Protein AF-U5D6I7-F1 (afdb_monomer_lite)

pLDDT: mean 91.47, std 8.68, range [54.38, 97.94]

Foldseek 3Di:
DVVVVVVVVCVVVVPPPCVCVDPVNVVVVVVDVVVPPPDDDDDPCCVVPVVVVVVVVVVVVVVVVVVVVCVVVPD

Secondary structure (DSSP, 8-state):
-HHHHHHHHHHHHT--GGGGGSTTHHHHHHHHHHHGGGPPPPPHHHHHTHHHHHHHHHHHHHHHHHHHHHHHH--

Organism: Amborella trichopoda (NCBI:txid13333)

Sequence (75 aa):
MLGRYVGKWFYDKGIPFDAANSPYFSPMVSAIQRAGLRVKPPTAYELSGPILDEEMEEVTKWIEEYKQSWSRTGI

Structure (mmCIF, N/CA/C/O backbone):
data_AF-U5D6I7-F1
#
_entry.id   AF-U5D6I7-F1
#
loop_
_atom_site.group_PDB
_atom_site.id
_atom_site.type_symbol
_atom_site.label_atom_id
_atom_site.label_alt_id
_atom_site.label_comp_id
_atom_site.label_asym_id
_atom_site.label_entity_id
_atom_site.label_seq_id
_atom_site.pdbx_PDB_ins_code
_atom_site.Cartn_x
_atom_site.Cartn_y
_atom_site.Cartn_z
_atom_site.occupancy
_atom_site.B_iso_or_equiv
_atom_site.auth_seq_id
_atom_site.auth_comp_id
_atom_site.auth_asym_id
_atom_site.auth_atom_id
_atom_site.pdbx_PDB_model_num
ATOM 1 N N . MET A 1 1 ? 4.373 7.470 -18.597 1.00 77.88 1 MET A N 1
ATOM 2 C CA . MET A 1 1 ? 5.586 7.028 -17.864 1.00 77.88 1 MET A CA 1
ATOM 3 C C . MET A 1 1 ? 5.262 6.249 -16.585 1.00 77.88 1 MET A C 1
ATOM 5 O O . MET A 1 1 ? 5.806 5.163 -16.448 1.00 77.88 1 MET A O 1
ATOM 9 N N . LEU A 1 2 ? 4.357 6.715 -15.707 1.00 84.81 2 LEU A N 1
ATOM 10 C CA . LEU A 1 2 ? 3.968 6.023 -14.458 1.00 84.81 2 LEU A CA 1
ATOM 11 C C . LEU A 1 2 ? 3.528 4.558 -14.652 1.00 84.81 2 LEU A C 1
ATOM 13 O O . LEU A 1 2 ? 4.076 3.666 -14.011 1.00 84.81 2 LEU A O 1
ATOM 17 N N . GLY A 1 3 ? 2.620 4.296 -15.600 1.00 89.38 3 GLY A N 1
ATOM 18 C CA . GLY A 1 3 ? 2.094 2.945 -15.845 1.00 89.38 3 GLY A CA 1
ATOM 19 C C . GLY A 1 3 ? 3.160 1.891 -16.182 1.00 89.38 3 GLY A C 1
ATOM 20 O O . GLY A 1 3 ? 2.996 0.729 -15.835 1.00 89.38 3 GLY A O 1
ATOM 21 N N . ARG A 1 4 ? 4.300 2.284 -16.775 1.00 95.19 4 ARG A N 1
ATOM 22 C CA . ARG A 1 4 ? 5.418 1.359 -17.036 1.00 95.19 4 ARG A CA 1
ATOM 23 C C . ARG A 1 4 ? 6.107 0.919 -15.739 1.00 95.19 4 ARG A C 1
ATOM 25 O O . ARG A 1 4 ? 6.511 -0.234 -15.645 1.00 95.19 4 ARG A O 1
ATOM 32 N N . TYR A 1 5 ? 6.265 1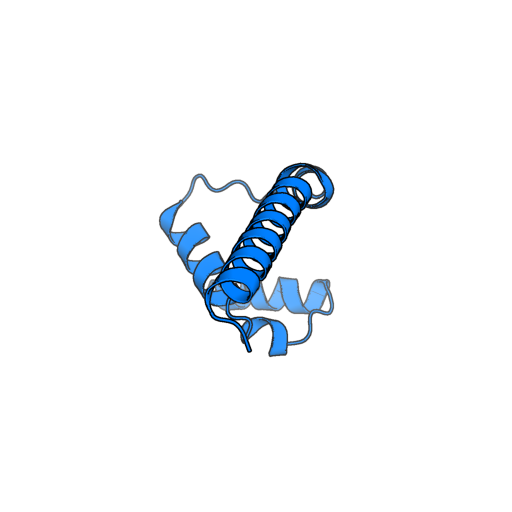.819 -14.768 1.00 93.06 5 TYR A N 1
ATOM 33 C CA . TYR A 1 5 ? 6.877 1.490 -13.476 1.00 93.06 5 TYR A CA 1
ATOM 34 C C . TYR A 1 5 ? 5.951 0.621 -12.629 1.00 93.06 5 TYR A C 1
ATOM 36 O O . TYR A 1 5 ? 6.395 -0.389 -12.093 1.00 93.06 5 TYR A O 1
ATOM 44 N N . VAL A 1 6 ? 4.659 0.958 -12.607 1.00 94.00 6 VAL A N 1
ATOM 45 C CA . VAL A 1 6 ? 3.621 0.140 -11.966 1.00 94.00 6 VAL A CA 1
ATOM 46 C C . VAL A 1 6 ? 3.590 -1.259 -12.582 1.00 94.00 6 VAL A C 1
ATOM 48 O O . VAL A 1 6 ? 3.709 -2.241 -11.861 1.00 94.00 6 VAL A O 1
ATOM 51 N N . GLY A 1 7 ? 3.536 -1.363 -13.915 1.00 96.06 7 GLY A N 1
ATOM 52 C CA . GLY A 1 7 ? 3.538 -2.653 -14.608 1.00 96.06 7 GLY A CA 1
ATOM 53 C C . GLY A 1 7 ? 4.771 -3.500 -14.288 1.00 96.06 7 GLY A C 1
ATOM 54 O O . GLY A 1 7 ? 4.634 -4.675 -13.974 1.00 96.06 7 GLY A O 1
ATOM 55 N N . LYS A 1 8 ? 5.975 -2.905 -14.280 1.00 97.19 8 LYS A N 1
ATOM 56 C CA . LYS A 1 8 ? 7.205 -3.613 -13.878 1.00 97.19 8 LYS A CA 1
ATOM 57 C C . LYS A 1 8 ? 7.112 -4.198 -12.468 1.00 97.19 8 LYS A C 1
ATOM 59 O O . LYS A 1 8 ? 7.542 -5.327 -12.272 1.00 97.19 8 LYS A O 1
ATOM 64 N N . TRP A 1 9 ? 6.559 -3.449 -11.514 1.00 95.19 9 TRP A N 1
ATOM 65 C CA . TRP A 1 9 ? 6.378 -3.931 -10.145 1.00 95.19 9 TRP A CA 1
ATOM 66 C C . TRP A 1 9 ? 5.352 -5.071 -10.063 1.00 95.19 9 TRP A C 1
ATOM 68 O O . TRP A 1 9 ? 5.628 -6.079 -9.417 1.00 95.19 9 TRP A O 1
ATOM 78 N N . PHE A 1 10 ? 4.228 -4.969 -10.786 1.00 97.06 10 PHE A N 1
ATOM 79 C CA . PHE A 1 10 ? 3.244 -6.056 -10.892 1.00 97.06 10 PHE A CA 1
ATOM 80 C C . PHE A 1 10 ? 3.871 -7.342 -11.439 1.00 97.06 10 PHE A C 1
ATOM 82 O O . PHE A 1 10 ? 3.657 -8.411 -10.874 1.00 97.06 10 PHE A O 1
ATOM 89 N N . TYR A 1 11 ? 4.670 -7.243 -12.506 1.00 97.19 11 TYR A N 1
ATOM 90 C CA . TYR A 1 11 ? 5.334 -8.402 -13.107 1.00 97.19 11 TYR A CA 1
ATOM 91 C C . TYR A 1 11 ? 6.400 -9.007 -12.184 1.00 97.19 11 TYR A C 1
ATOM 93 O O . TYR A 1 11 ? 6.438 -10.223 -12.033 1.00 97.19 11 TYR A O 1
ATOM 101 N N . ASP A 1 12 ? 7.232 -8.178 -11.543 1.00 97.94 12 ASP A N 1
ATOM 102 C CA . ASP A 1 12 ? 8.287 -8.626 -10.617 1.00 97.94 12 ASP A CA 1
ATOM 103 C C . ASP A 1 12 ? 7.722 -9.366 -9.398 1.00 97.94 12 ASP A C 1
ATOM 105 O O . ASP A 1 12 ? 8.287 -10.362 -8.950 1.00 97.94 12 ASP A O 1
ATOM 109 N N . LYS A 1 13 ? 6.592 -8.891 -8.863 1.00 96.94 13 LYS A N 1
ATOM 110 C CA . LYS A 1 13 ? 5.955 -9.462 -7.668 1.00 96.94 13 LYS A CA 1
ATOM 111 C C . LYS A 1 13 ? 4.862 -10.482 -7.969 1.00 96.94 13 LYS A C 1
ATOM 113 O O . LYS A 1 13 ? 4.287 -11.024 -7.032 1.00 96.94 13 LYS A O 1
ATOM 118 N N . GLY A 1 14 ? 4.579 -10.752 -9.245 1.00 96.94 14 GLY A N 1
ATOM 119 C CA . GLY A 1 14 ? 3.514 -11.672 -9.648 1.00 96.94 14 GLY A CA 1
ATOM 120 C C . GLY A 1 14 ? 2.130 -11.236 -9.160 1.00 96.94 14 GLY A C 1
ATOM 121 O O . GLY A 1 14 ? 1.303 -12.080 -8.824 1.00 96.94 14 GLY A O 1
ATOM 122 N N . ILE A 1 15 ? 1.882 -9.926 -9.079 1.00 97.00 15 ILE A N 1
ATOM 123 C CA . ILE A 1 15 ? 0.616 -9.382 -8.579 1.00 97.00 15 ILE A CA 1
ATOM 124 C C . ILE A 1 15 ? -0.464 -9.581 -9.654 1.00 97.00 15 ILE A C 1
ATOM 126 O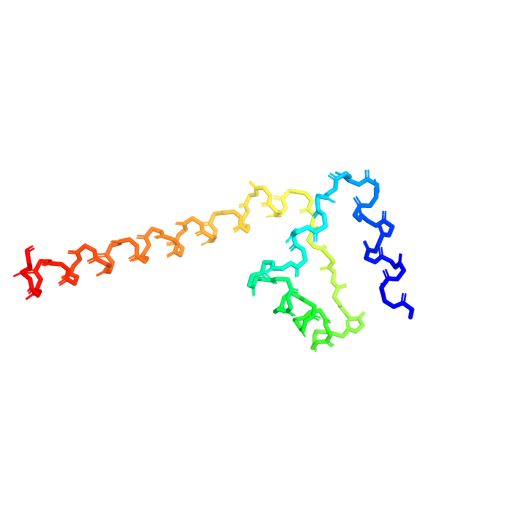 O . ILE A 1 15 ? -0.265 -9.144 -10.794 1.00 97.00 15 ILE A O 1
ATOM 130 N N . PRO A 1 16 ? -1.619 -10.194 -9.324 1.00 97.25 16 PRO A N 1
ATOM 131 C CA . PRO A 1 16 ? -2.737 -10.304 -10.255 1.00 97.25 16 PRO A CA 1
ATOM 132 C C . PRO A 1 16 ? -3.203 -8.928 -10.743 1.00 97.25 16 PRO A C 1
ATOM 134 O O . PRO A 1 16 ? -3.327 -7.995 -9.952 1.00 97.25 16 PRO A O 1
ATOM 137 N N . PHE A 1 17 ? -3.524 -8.795 -12.033 1.00 95.81 17 PHE A N 1
ATOM 138 C CA . PHE A 1 17 ? -3.940 -7.502 -12.598 1.00 95.81 17 PHE A CA 1
ATOM 139 C C . PHE A 1 17 ? -5.229 -6.951 -11.984 1.00 95.81 17 PHE A C 1
ATOM 141 O O . PHE A 1 17 ? -5.402 -5.737 -11.932 1.00 95.81 17 PHE A O 1
ATOM 148 N N . ASP A 1 18 ? -6.086 -7.826 -11.458 1.00 96.56 18 ASP A N 1
ATOM 149 C CA . ASP A 1 18 ? -7.292 -7.430 -10.731 1.00 96.56 18 ASP A CA 1
ATOM 150 C C . ASP A 1 18 ? -6.992 -6.603 -9.467 1.00 96.56 18 ASP A C 1
ATOM 152 O O . ASP A 1 18 ? -7.813 -5.794 -9.051 1.00 96.56 18 ASP A O 1
ATOM 156 N N . ALA A 1 19 ? -5.774 -6.676 -8.911 1.00 96.44 19 ALA A N 1
ATOM 157 C CA . ALA A 1 19 ? -5.369 -5.809 -7.805 1.00 96.44 19 ALA A CA 1
ATOM 158 C C . ALA A 1 19 ? -5.443 -4.308 -8.159 1.00 96.44 19 ALA A C 1
ATOM 160 O O . ALA A 1 19 ? -5.605 -3.476 -7.266 1.00 96.44 19 ALA A O 1
ATOM 161 N N . ALA A 1 20 ? -5.377 -3.944 -9.447 1.00 95.44 20 ALA A N 1
ATOM 162 C CA . ALA A 1 20 ? -5.577 -2.566 -9.896 1.00 95.44 20 ALA A CA 1
ATOM 163 C C . ALA A 1 20 ? -7.042 -2.090 -9.782 1.00 95.44 20 ALA A C 1
ATOM 165 O O . ALA A 1 20 ? -7.279 -0.883 -9.766 1.00 95.44 20 ALA A O 1
ATOM 166 N N . ASN A 1 21 ? -8.006 -3.012 -9.668 1.00 96.12 21 ASN A N 1
ATOM 167 C CA . ASN A 1 21 ? -9.425 -2.717 -9.438 1.00 96.12 21 ASN A CA 1
ATOM 168 C C . ASN A 1 21 ? -9.759 -2.534 -7.947 1.00 96.12 21 ASN A C 1
ATOM 170 O O . ASN A 1 21 ? -10.894 -2.202 -7.608 1.00 96.12 21 ASN A O 1
ATOM 174 N N . SER A 1 22 ? -8.787 -2.737 -7.050 1.00 97.12 22 SER A N 1
ATOM 175 C CA . SER A 1 22 ? -8.960 -2.500 -5.618 1.00 97.12 22 SER A CA 1
ATOM 176 C C . SER A 1 22 ? -9.383 -1.049 -5.348 1.00 97.12 22 SER A C 1
ATOM 178 O O . SER A 1 22 ? -8.778 -0.125 -5.909 1.00 97.12 22 SER A O 1
ATOM 180 N N . PRO A 1 23 ? -10.344 -0.806 -4.432 1.00 96.75 23 PRO A N 1
ATOM 181 C CA . PRO A 1 23 ? -10.750 0.549 -4.062 1.00 96.75 23 PRO A CA 1
ATOM 182 C C . PRO A 1 23 ? -9.594 1.376 -3.480 1.00 96.75 23 PRO A C 1
ATOM 184 O O . PRO A 1 23 ? -9.658 2.601 -3.503 1.00 96.75 23 PRO A O 1
ATOM 187 N N . TYR A 1 24 ? -8.518 0.731 -3.017 1.00 95.50 24 TYR A N 1
ATOM 188 C CA . TYR A 1 24 ? -7.334 1.381 -2.452 1.00 95.50 24 TYR A CA 1
ATOM 189 C C . TYR A 1 24 ? -6.272 1.755 -3.498 1.00 95.50 24 TYR A C 1
ATOM 191 O O . TYR A 1 24 ? -5.407 2.590 -3.225 1.00 95.50 24 TYR A O 1
ATOM 199 N N . PHE A 1 25 ? -6.338 1.202 -4.716 1.00 94.94 25 PHE A N 1
ATOM 200 C CA . PHE A 1 25 ? -5.303 1.412 -5.731 1.00 94.94 25 PHE A CA 1
ATOM 201 C C . PHE A 1 25 ? -5.255 2.865 -6.230 1.00 94.94 25 PHE A C 1
ATOM 203 O O . PHE A 1 25 ? -4.194 3.493 -6.233 1.00 94.94 25 PHE A O 1
ATOM 210 N N . SER A 1 26 ? -6.406 3.436 -6.603 1.00 93.88 26 SER A N 1
ATOM 211 C CA . SER A 1 26 ? -6.475 4.839 -7.037 1.00 93.88 26 SER A CA 1
ATOM 212 C C . SER A 1 26 ? -6.122 5.823 -5.905 1.00 93.88 26 SER A C 1
ATOM 214 O O . SER A 1 26 ? -5.299 6.711 -6.149 1.00 93.88 26 SER A O 1
ATOM 216 N N . PRO A 1 27 ? -6.648 5.677 -4.668 1.00 95.31 27 PRO A N 1
ATOM 217 C CA . PRO A 1 27 ? -6.231 6.497 -3.530 1.00 95.31 27 PRO A CA 1
ATOM 218 C C . PRO A 1 27 ? -4.727 6.461 -3.252 1.00 95.31 27 PRO A C 1
ATOM 220 O O . PRO A 1 27 ? -4.134 7.521 -3.057 1.00 95.31 27 PRO A O 1
ATOM 223 N N . MET A 1 28 ? -4.090 5.285 -3.306 1.00 94.12 28 MET A N 1
ATOM 224 C CA . MET A 1 28 ? -2.638 5.153 -3.137 1.00 94.12 28 MET A CA 1
ATOM 225 C C . MET A 1 28 ? -1.878 6.000 -4.169 1.00 94.12 28 MET A C 1
ATOM 227 O O . MET A 1 28 ? -0.983 6.770 -3.812 1.00 94.12 28 MET A O 1
ATOM 231 N N . VAL A 1 29 ? -2.256 5.917 -5.449 1.00 92.38 29 VAL A N 1
ATOM 232 C CA . VAL A 1 29 ? -1.626 6.711 -6.519 1.00 92.38 29 VAL A CA 1
ATOM 233 C C . VAL A 1 29 ? -1.842 8.212 -6.298 1.00 92.38 29 VAL A C 1
ATOM 235 O O . VAL A 1 29 ? -0.898 8.996 -6.431 1.00 92.38 29 VAL A O 1
ATOM 238 N N . SER A 1 30 ? -3.053 8.626 -5.913 1.00 92.88 30 SER A N 1
ATOM 239 C CA . SER A 1 30 ? -3.355 10.027 -5.598 1.00 92.88 30 SER A CA 1
ATOM 240 C C . SER A 1 30 ? -2.570 10.543 -4.388 1.00 92.88 30 SER A C 1
ATOM 242 O O . SER A 1 30 ? -2.098 11.680 -4.412 1.00 92.88 30 SER A O 1
ATOM 244 N N . ALA A 1 31 ? -2.389 9.727 -3.347 1.00 92.12 31 ALA A N 1
ATOM 245 C CA . ALA A 1 31 ? -1.597 10.078 -2.171 1.00 92.12 31 ALA A CA 1
ATOM 246 C C . ALA A 1 31 ? -0.120 10.294 -2.534 1.00 92.12 31 ALA A C 1
ATOM 248 O O . ALA A 1 31 ? 0.453 11.325 -2.176 1.00 92.12 31 ALA A O 1
ATOM 249 N N . ILE A 1 32 ? 0.464 9.391 -3.332 1.00 90.62 32 ILE A N 1
ATOM 250 C CA . ILE A 1 32 ? 1.838 9.527 -3.842 1.00 90.62 32 ILE A CA 1
ATOM 251 C C . ILE A 1 32 ? 1.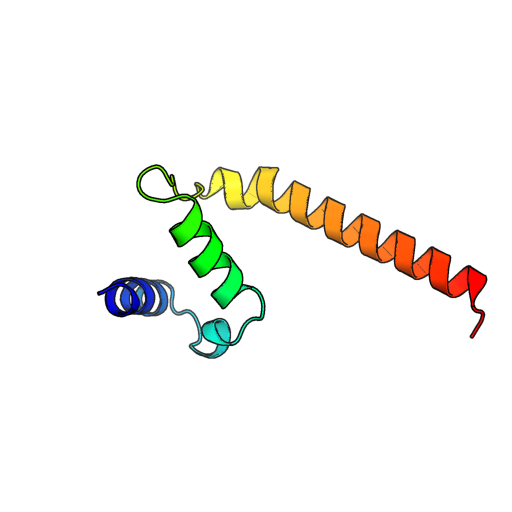982 10.813 -4.669 1.00 90.62 32 ILE A C 1
ATOM 253 O O . ILE A 1 32 ? 2.929 11.575 -4.473 1.00 90.62 32 ILE A O 1
ATOM 257 N N . GLN A 1 33 ? 1.028 11.095 -5.562 1.00 90.00 33 GLN A N 1
ATOM 258 C CA . GLN A 1 33 ? 1.051 12.309 -6.381 1.00 90.00 33 GLN A CA 1
ATOM 259 C C . GLN A 1 33 ? 0.982 13.584 -5.528 1.00 90.00 33 GLN A C 1
ATOM 261 O O . GLN A 1 33 ? 1.720 14.533 -5.793 1.00 90.00 33 GLN A O 1
ATOM 266 N N . ARG A 1 34 ? 0.116 13.611 -4.506 1.00 91.62 34 ARG A N 1
ATOM 267 C CA . ARG A 1 34 ? -0.051 14.761 -3.603 1.00 91.62 34 ARG A CA 1
ATOM 268 C C . ARG A 1 34 ? 1.177 15.014 -2.738 1.00 91.62 34 ARG A C 1
ATOM 270 O O . ARG A 1 34 ? 1.526 16.168 -2.511 1.00 91.62 34 ARG A O 1
ATOM 277 N N . ALA A 1 35 ? 1.823 13.958 -2.258 1.00 89.56 35 ALA A N 1
ATOM 278 C CA . ALA A 1 35 ? 3.009 14.082 -1.422 1.00 89.56 35 ALA A CA 1
ATOM 279 C C . ALA A 1 35 ? 4.267 14.488 -2.228 1.00 89.56 35 ALA A C 1
ATOM 281 O O . ALA A 1 35 ? 5.218 15.044 -1.671 1.00 89.56 35 ALA A O 1
ATOM 282 N N . GLY A 1 36 ? 4.247 14.313 -3.555 1.00 86.75 36 GLY A N 1
ATOM 283 C CA . GLY A 1 36 ? 5.213 14.909 -4.478 1.00 86.75 36 GLY A CA 1
ATOM 284 C C . GLY A 1 36 ? 6.623 14.315 -4.381 1.00 86.75 36 GLY A C 1
ATOM 285 O O . GLY A 1 36 ? 6.820 13.156 -4.033 1.00 86.75 36 GLY A O 1
ATOM 286 N N . LEU A 1 37 ? 7.644 15.115 -4.706 1.00 79.19 37 LEU A N 1
ATOM 287 C CA . LEU A 1 37 ? 9.037 14.651 -4.849 1.00 79.19 37 LEU A CA 1
ATOM 288 C C . LEU A 1 37 ? 9.704 14.171 -3.545 1.00 79.19 37 LEU A C 1
ATOM 290 O O . LEU A 1 37 ? 10.813 13.647 -3.595 1.00 79.19 37 LEU A O 1
ATOM 294 N N . ARG A 1 38 ? 9.071 14.362 -2.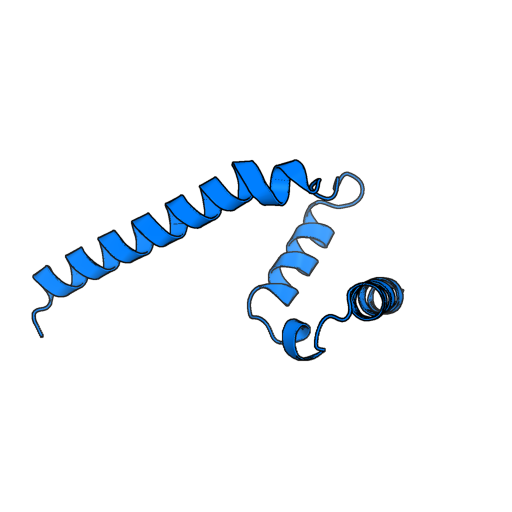381 1.00 81.69 38 ARG A N 1
ATOM 295 C CA . ARG A 1 38 ? 9.635 13.997 -1.068 1.00 81.69 38 ARG A CA 1
ATOM 296 C C . ARG A 1 38 ? 9.066 12.699 -0.492 1.00 81.69 38 ARG A C 1
ATOM 298 O O . ARG A 1 38 ? 9.361 12.379 0.657 1.00 81.69 38 ARG A O 1
ATOM 305 N N . VAL A 1 39 ? 8.286 11.947 -1.269 1.00 82.00 39 VAL A N 1
ATOM 306 C CA . VAL A 1 39 ? 7.759 10.649 -0.831 1.00 82.00 39 VAL A CA 1
ATOM 307 C C . VAL A 1 39 ? 8.900 9.653 -0.677 1.00 82.00 39 VAL A C 1
ATOM 309 O O . VAL A 1 39 ? 9.577 9.313 -1.647 1.00 82.00 39 VAL A O 1
ATOM 312 N N . LYS A 1 40 ? 9.084 9.157 0.546 1.00 87.19 40 LYS A N 1
ATOM 313 C CA . LYS A 1 40 ? 9.849 7.939 0.794 1.00 87.19 40 LYS A CA 1
ATOM 314 C C . LYS A 1 40 ? 8.865 6.769 0.786 1.00 87.19 40 LYS A C 1
ATOM 316 O O . LYS A 1 40 ? 7.882 6.840 1.521 1.00 87.19 40 LYS A O 1
ATOM 321 N N . PRO A 1 41 ? 9.074 5.737 -0.048 1.00 89.56 41 PRO A N 1
ATOM 322 C CA . PRO A 1 41 ? 8.267 4.532 0.052 1.00 89.56 41 PRO A CA 1
ATOM 323 C C . PRO A 1 41 ? 8.499 3.884 1.425 1.00 89.56 41 PRO A C 1
ATOM 325 O O . PRO A 1 41 ? 9.627 3.952 1.927 1.00 89.56 41 PRO A O 1
ATOM 328 N N . PRO A 1 42 ? 7.471 3.262 2.020 1.00 92.44 42 PRO A N 1
ATOM 329 C CA . PRO A 1 42 ? 7.637 2.552 3.275 1.00 92.44 42 PRO A CA 1
ATOM 330 C C . PRO A 1 42 ? 8.581 1.363 3.085 1.00 92.44 42 PRO A C 1
ATOM 332 O O . PRO A 1 42 ? 8.627 0.719 2.030 1.00 92.44 42 PRO A O 1
ATOM 335 N N . THR A 1 43 ? 9.359 1.079 4.117 1.00 96.25 43 THR A N 1
ATOM 336 C CA . THR A 1 43 ? 10.209 -0.106 4.192 1.00 96.25 43 THR A CA 1
ATOM 337 C C . THR A 1 43 ? 9.379 -1.352 4.492 1.00 96.25 43 THR A C 1
ATOM 339 O O . THR A 1 43 ? 8.248 -1.273 4.967 1.00 96.25 43 THR A O 1
ATOM 342 N N . ALA A 1 44 ? 9.955 -2.535 4.256 1.00 96.00 44 ALA A N 1
ATOM 343 C CA . ALA A 1 44 ? 9.300 -3.791 4.619 1.00 96.00 44 ALA A CA 1
ATOM 344 C C . ALA A 1 44 ? 8.989 -3.869 6.125 1.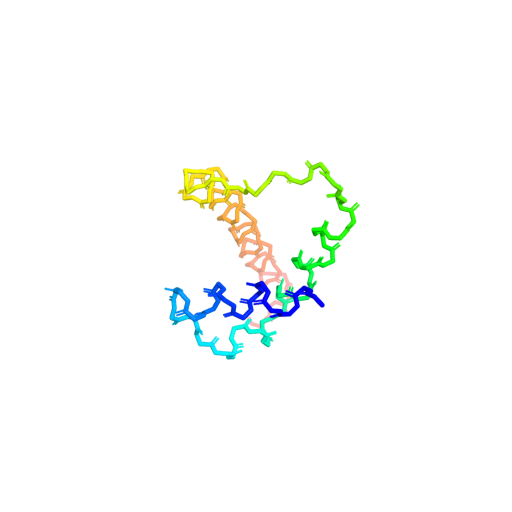00 96.00 44 ALA A C 1
ATOM 346 O O . ALA A 1 44 ? 7.924 -4.351 6.485 1.00 96.00 44 ALA A O 1
ATOM 347 N N . TYR A 1 45 ? 9.882 -3.345 6.976 1.00 97.12 45 TYR A N 1
ATOM 348 C CA . TYR A 1 45 ? 9.667 -3.273 8.423 1.00 97.12 45 TYR A CA 1
ATOM 349 C C . TYR A 1 45 ? 8.478 -2.378 8.777 1.00 97.12 45 TYR A C 1
ATOM 351 O O . TYR A 1 45 ? 7.636 -2.773 9.575 1.00 97.12 45 TYR A O 1
ATOM 359 N N . GLU A 1 46 ? 8.386 -1.195 8.163 1.00 96.94 46 GLU A N 1
ATOM 360 C CA . GLU A 1 46 ? 7.265 -0.280 8.397 1.00 96.94 46 GLU A CA 1
ATOM 361 C C . GLU A 1 46 ? 5.937 -0.899 7.947 1.00 96.94 46 GLU A C 1
ATOM 363 O O . GLU A 1 46 ? 4.964 -0.829 8.690 1.00 96.94 46 GLU A O 1
ATOM 368 N N . LEU A 1 47 ? 5.913 -1.567 6.785 1.00 96.69 47 LEU A N 1
ATOM 369 C CA . LEU A 1 47 ? 4.729 -2.265 6.270 1.00 96.69 47 LEU A CA 1
ATOM 370 C C . LEU A 1 47 ? 4.283 -3.435 7.156 1.00 96.69 47 LEU A C 1
ATOM 372 O O . LEU A 1 47 ? 3.088 -3.669 7.280 1.00 96.69 47 LEU A O 1
ATOM 376 N N . SER A 1 48 ? 5.220 -4.194 7.730 1.00 96.12 48 SER A N 1
ATOM 377 C CA . SER A 1 48 ? 4.902 -5.373 8.549 1.00 96.12 48 SER A CA 1
ATOM 378 C C . SER A 1 48 ? 4.727 -5.079 10.038 1.00 96.12 48 SER A C 1
ATOM 380 O O . SER A 1 48 ? 4.371 -5.987 10.780 1.00 96.12 48 SER A O 1
ATOM 382 N N . GLY A 1 49 ? 5.077 -3.872 10.481 1.00 96.81 49 GLY A N 1
ATOM 383 C CA . GLY A 1 49 ? 5.012 -3.453 11.879 1.00 96.81 49 GLY A CA 1
ATOM 384 C C . GLY A 1 49 ? 4.032 -2.297 12.040 1.00 96.81 49 GLY A C 1
ATOM 385 O O . GLY A 1 49 ? 2.832 -2.527 11.953 1.00 96.81 49 GLY A O 1
ATOM 386 N N . PRO A 1 50 ? 4.518 -1.054 12.202 1.00 97.19 50 PRO A N 1
ATOM 387 C CA . PRO A 1 50 ? 3.678 0.075 12.595 1.00 97.19 50 PRO A CA 1
ATOM 388 C C . PRO A 1 50 ? 2.487 0.324 11.660 1.00 97.19 50 PRO A C 1
ATOM 390 O O . PRO A 1 50 ? 1.401 0.599 12.149 1.00 97.19 50 PRO A O 1
ATOM 393 N N . ILE A 1 51 ? 2.644 0.178 10.338 1.00 96.38 51 ILE A N 1
ATOM 394 C CA . ILE A 1 51 ? 1.524 0.380 9.401 1.00 96.38 51 ILE A CA 1
ATOM 395 C C . ILE A 1 51 ? 0.481 -0.734 9.555 1.00 96.38 51 ILE A C 1
ATOM 397 O O . ILE A 1 51 ? -0.713 -0.470 9.513 1.00 96.38 51 ILE A O 1
ATOM 401 N N . LEU A 1 52 ? 0.911 -1.983 9.753 1.00 96.88 52 LEU A N 1
ATOM 402 C CA . LEU A 1 52 ? -0.017 -3.090 9.987 1.00 96.88 52 LEU A CA 1
ATOM 403 C C . LEU A 1 52 ? -0.765 -2.922 11.316 1.00 96.88 52 LEU A C 1
ATOM 405 O O . LEU A 1 52 ? -1.957 -3.220 11.382 1.00 96.88 52 LEU A O 1
ATOM 409 N N . ASP A 1 53 ? -0.074 -2.439 12.349 1.00 97.62 53 ASP A N 1
ATOM 410 C CA . ASP A 1 53 ? -0.665 -2.160 13.658 1.00 97.62 53 ASP A CA 1
ATOM 411 C C . ASP A 1 53 ? -1.740 -1.062 13.555 1.00 97.62 53 ASP A C 1
ATOM 413 O O . ASP A 1 53 ? -2.837 -1.230 14.089 1.00 97.62 53 ASP A O 1
ATOM 417 N N . GLU A 1 54 ? -1.466 0.015 12.807 1.00 97.00 54 GLU A N 1
ATOM 418 C CA . GLU A 1 54 ? -2.427 1.094 12.529 1.00 97.00 54 GLU A CA 1
ATOM 419 C C . GLU A 1 54 ? -3.677 0.571 11.797 1.00 97.00 54 GLU A C 1
ATOM 421 O O . GLU A 1 54 ? -4.803 0.810 12.238 1.00 97.00 54 GLU A O 1
ATOM 426 N N . GLU A 1 55 ? -3.506 -0.215 10.730 1.00 96.12 55 GLU A N 1
ATOM 427 C CA . GLU A 1 55 ? -4.631 -0.814 9.993 1.00 96.12 55 GLU A CA 1
ATOM 428 C C . GLU A 1 55 ? -5.450 -1.773 10.879 1.00 96.12 55 GLU A C 1
ATOM 430 O O . GLU A 1 55 ? -6.682 -1.823 10.796 1.00 96.12 55 GLU A O 1
ATOM 435 N N . MET A 1 56 ? -4.793 -2.530 11.768 1.00 96.62 56 MET A N 1
ATOM 436 C CA . MET A 1 56 ? -5.472 -3.420 12.714 1.00 96.62 56 MET A CA 1
ATOM 437 C C . MET A 1 56 ? -6.307 -2.634 13.729 1.00 96.62 56 MET A C 1
ATOM 439 O O . MET A 1 56 ? -7.424 -3.055 14.058 1.00 96.62 56 MET A O 1
ATOM 443 N N . GLU A 1 57 ? -5.795 -1.508 14.222 1.00 97.62 57 GLU A N 1
ATOM 444 C CA . GLU A 1 57 ? -6.527 -0.623 15.127 1.00 97.62 57 GLU A CA 1
ATOM 445 C C . GLU A 1 57 ? -7.760 -0.027 14.436 1.00 97.62 57 GLU A C 1
ATOM 447 O O . GLU A 1 57 ? -8.867 -0.110 14.981 1.00 97.62 57 GLU A O 1
ATOM 452 N N . GLU A 1 58 ? -7.610 0.490 13.212 1.00 96.00 58 GLU A N 1
ATOM 453 C CA . GLU A 1 58 ? -8.725 1.047 12.438 1.00 96.00 58 GLU A CA 1
ATOM 454 C C . GLU A 1 58 ? -9.828 0.009 12.187 1.00 96.00 58 GLU A C 1
ATOM 456 O O . GLU A 1 58 ? -11.011 0.279 12.430 1.00 96.00 58 GLU A O 1
ATOM 461 N N . VAL A 1 59 ? -9.458 -1.205 11.767 1.00 95.44 59 VAL A N 1
ATOM 462 C CA . VAL A 1 59 ? -10.421 -2.293 11.534 1.00 95.44 59 VAL A CA 1
ATOM 463 C C . VAL A 1 59 ? -11.095 -2.724 12.836 1.00 95.44 59 VAL A C 1
ATOM 465 O O . VAL A 1 59 ? -12.308 -2.944 12.857 1.00 95.44 59 VAL A O 1
ATOM 468 N N . THR A 1 60 ? -10.346 -2.823 13.936 1.00 96.38 60 THR A N 1
ATOM 469 C CA . THR A 1 60 ? -10.902 -3.198 15.246 1.00 96.38 60 THR A CA 1
ATOM 470 C C . THR A 1 60 ? -11.929 -2.174 15.709 1.00 96.38 60 THR A C 1
ATOM 472 O O . THR A 1 60 ? -13.044 -2.544 16.087 1.00 96.38 60 THR A O 1
ATOM 475 N N . LYS A 1 61 ? -11.602 -0.886 15.594 1.00 96.56 61 LYS A N 1
ATOM 476 C CA . LYS A 1 61 ? -12.518 0.207 15.915 1.00 96.56 61 LYS A CA 1
ATOM 477 C C . LYS A 1 61 ? -13.778 0.157 15.055 1.00 96.56 61 LYS A C 1
ATOM 479 O O . LYS A 1 61 ? -14.882 0.249 15.589 1.00 96.56 61 LYS A O 1
ATOM 484 N N . TRP A 1 62 ? -13.637 -0.056 13.747 1.00 94.50 62 TRP A N 1
ATOM 485 C CA . TRP A 1 62 ? -14.783 -0.194 12.847 1.00 94.50 62 TRP A CA 1
ATOM 486 C C . TRP A 1 62 ? -15.695 -1.366 13.247 1.00 94.50 62 TRP A C 1
ATOM 488 O O . TRP A 1 62 ? -16.918 -1.219 13.284 1.00 94.50 62 TRP A O 1
ATOM 498 N N . ILE A 1 63 ? -15.121 -2.515 13.624 1.00 94.50 63 ILE A N 1
ATOM 499 C CA . ILE A 1 63 ? -15.881 -3.674 14.121 1.00 94.50 63 ILE A CA 1
ATOM 500 C C . ILE A 1 63 ? -16.634 -3.328 15.412 1.00 94.50 63 ILE A C 1
ATOM 502 O O . ILE A 1 63 ? -17.788 -3.730 15.580 1.00 94.50 63 ILE A O 1
ATOM 506 N N . GLU A 1 64 ? -16.003 -2.619 16.346 1.00 94.62 64 GLU A N 1
ATOM 507 C CA . GLU A 1 64 ? -16.640 -2.215 17.601 1.00 94.62 64 GLU A CA 1
ATOM 508 C C . GLU A 1 64 ? -17.790 -1.232 17.378 1.00 94.62 64 GLU A C 1
ATOM 510 O O . GLU A 1 64 ? -18.875 -1.426 17.932 1.00 94.62 64 GLU A O 1
ATOM 515 N N . GLU A 1 65 ? -17.592 -0.223 16.531 1.00 92.88 65 GLU A N 1
ATOM 516 C CA . GLU A 1 65 ? -18.640 0.719 16.128 1.00 92.88 65 GLU A CA 1
ATOM 517 C C . GLU A 1 65 ? -19.814 -0.015 15.475 1.00 92.88 65 GLU A C 1
ATOM 519 O O . GLU A 1 65 ? -20.979 0.232 15.805 1.00 92.88 65 GLU A O 1
ATOM 524 N N . TYR A 1 66 ? -19.520 -0.985 14.610 1.00 90.06 66 TYR A N 1
ATOM 525 C CA . TYR A 1 66 ? -20.531 -1.812 13.972 1.00 90.06 66 TYR A CA 1
ATOM 526 C C . TYR A 1 66 ? -21.326 -2.643 14.991 1.00 90.06 66 TYR A C 1
ATOM 528 O O . TYR A 1 66 ? -22.558 -2.592 14.989 1.00 90.06 66 TYR A O 1
ATOM 536 N N . LYS A 1 67 ? -20.656 -3.320 15.935 1.00 90.88 67 LYS A N 1
ATOM 537 C CA . LYS A 1 67 ? -21.313 -4.056 17.036 1.00 90.88 67 LYS A CA 1
ATOM 538 C C . LYS A 1 67 ? -22.203 -3.152 17.894 1.00 90.88 67 LYS A C 1
ATOM 540 O O . LYS A 1 67 ? -23.296 -3.558 18.286 1.00 90.88 67 LYS A O 1
ATOM 545 N N . GLN A 1 68 ? -21.757 -1.930 18.181 1.00 88.50 68 GLN A N 1
ATOM 546 C CA . GLN A 1 68 ? -22.548 -0.944 18.924 1.00 88.50 68 GLN A CA 1
ATOM 547 C C . GLN A 1 68 ? -23.745 -0.427 18.121 1.00 88.50 68 GLN A C 1
ATOM 549 O O . GLN A 1 68 ? -24.788 -0.121 18.695 1.00 88.50 68 GLN A O 1
ATOM 554 N N . SER A 1 69 ? -23.617 -0.307 16.799 1.00 84.50 69 SER A N 1
ATOM 555 C CA . SER A 1 69 ? -24.746 0.055 15.943 1.00 84.50 69 SER A CA 1
ATOM 556 C C . SER A 1 69 ? -25.815 -1.039 15.958 1.00 84.50 69 SER A C 1
ATOM 558 O O . SER A 1 69 ? -26.986 -0.733 16.151 1.00 84.50 69 SER A O 1
ATOM 560 N N . TRP A 1 70 ? -25.409 -2.311 15.892 1.00 80.38 70 TRP A N 1
ATOM 561 C CA . TRP A 1 70 ? -26.309 -3.467 15.917 1.00 80.38 70 TRP A CA 1
ATOM 562 C C . TRP A 1 70 ? -27.098 -3.570 17.219 1.00 80.38 70 TRP A C 1
ATOM 564 O O . TRP A 1 70 ? -28.304 -3.802 17.192 1.00 80.38 70 TRP A O 1
ATOM 574 N N . SER A 1 71 ? -26.449 -3.318 18.359 1.00 71.81 71 SER A N 1
ATOM 575 C CA . SER A 1 71 ? -27.139 -3.299 19.652 1.00 71.81 71 SER A CA 1
ATOM 576 C C . SER A 1 71 ? -28.146 -2.150 19.790 1.00 71.81 71 SER A C 1
ATOM 578 O O . SER A 1 71 ? -29.037 -2.231 20.634 1.00 71.81 71 SER A O 1
ATOM 580 N N . ARG A 1 72 ? -28.041 -1.096 18.966 1.00 70.06 72 ARG A N 1
ATOM 581 C CA . ARG A 1 72 ? -28.951 0.063 18.967 1.00 70.06 72 ARG A CA 1
ATOM 582 C C . ARG A 1 72 ? -30.106 -0.059 17.976 1.00 70.06 72 ARG A C 1
ATOM 584 O O . ARG A 1 72 ? -31.199 0.395 18.298 1.00 70.06 72 ARG A O 1
ATOM 591 N N . THR A 1 73 ? -29.880 -0.609 16.783 1.00 69.56 73 THR A N 1
ATOM 592 C CA . THR A 1 73 ? -30.913 -0.707 15.735 1.00 69.56 73 THR A CA 1
ATOM 593 C C . THR A 1 73 ? -31.653 -2.038 15.693 1.00 69.56 73 THR A C 1
ATOM 595 O O . THR A 1 73 ? -32.666 -2.094 15.005 1.00 69.56 73 THR A O 1
ATOM 598 N N . GLY A 1 74 ? -31.217 -3.052 16.450 1.00 59.00 74 GLY A N 1
ATOM 599 C CA . GLY A 1 74 ? -32.013 -4.238 16.777 1.00 59.00 74 GLY A CA 1
ATOM 600 C C . GLY A 1 74 ? -32.735 -4.871 15.587 1.00 59.00 74 GLY A C 1
ATOM 601 O O . GLY A 1 74 ? -33.965 -4.844 15.530 1.00 59.00 74 GLY A O 1
ATOM 602 N N . ILE A 1 75 ? -31.966 -5.447 14.662 1.00 54.38 75 ILE A N 1
ATOM 603 C CA . ILE A 1 75 ? -32.400 -6.673 13.977 1.00 54.38 75 ILE A CA 1
ATOM 604 C C . ILE A 1 75 ? -31.856 -7.84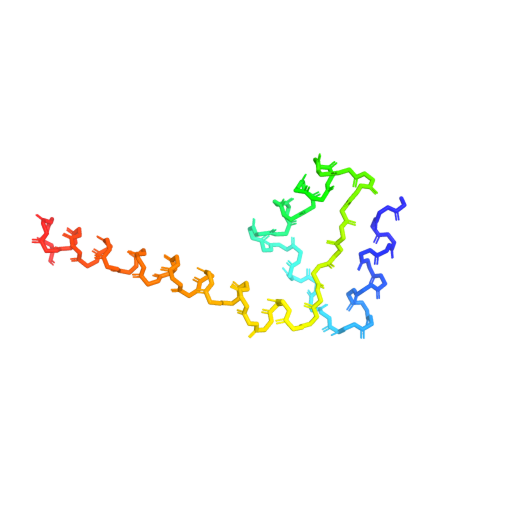0 14.794 1.00 54.38 75 ILE A C 1
ATOM 606 O O . ILE A 1 75 ? -30.668 -7.756 15.183 1.00 54.38 75 ILE A O 1
#

Radius of gyration: 17.21 Å; chains: 1; bounding box: 43×27×38 Å